Protein 1GAK (pdb70)

Nearest PDB structures (foldseek):
  1gak-assembly1_A  TM=1.007E+00  e=2.216E-21  Haliotis fulgens
  5iib-assembly1_A  TM=7.402E-01  e=8.028E-04  Haliotis rufescens
  3lyn-assembly1_A  TM=6.808E-01  e=2.155E-03  Haliotis fulgens
  1lis-assembly1_A  TM=6.869E-01  e=1.137E-02  Haliotis rufescens
  3zh9-assembly1_B  TM=2.507E-01  e=6.117E+00  Bacillus subtilis subsp. subtilis str. 168

B-factor: mean 26.54, std 9.09, range [9.7, 53.67]

Secondary structure (DSSP, 8-state):
-------HHHHHHHHHHHHHHHHHHHHHHHHHHHHHT----HHHHHHHHHHHHHHHHHBHHHHHHHHHHHHHHTT---SHHHHHHHHHHHHHHTHHHHHHHHHHHHHHTTSS--PPP-HHHHHHHHS-GGGS--SB-

Foldseek 3Di:
DPPFDDDLVLLLLLLQLQLVLQLVVLVVVQVVCVVVVNHQAPQLSLVLSVLSLVVCQQQSVCLSRVQQVVCVVVVHDRDSVSSSNSSNVVNVVCVVVSVVVSVVSDVVVVHRHHDDDDPVSVCVSPDRSSPDDGHND

InterPro domains:
  IPR001379 Egg lysin (Sperm-lysin) [PF01303] (4-148)
  IPR001379 Egg lysin (Sperm-lysin) [cd00243] (23-152)
  IPR035916 Egg-lysin superfamily [G3DSA:1.20.150.10] (18-158)
  IPR035916 Egg-lysin superfamily [SSF47082] (18-154)

Structure (mmCIF, N/CA/C/O backbone):
data_1GAK
#
_entry.id   1GAK
#
_cell.length_a   68.760
_cell.length_b   68.760
_cell.length_c   67.710
_cell.angle_alpha   90.00
_cell.angle_beta   90.00
_cell.angle_gamma   120.00
#
_symmetry.space_group_name_H-M   'P 65'
#
loop_
_entity.id
_entity.type
_entity.pdbx_description
1 polymer 'FERTILIZATION PROTEIN'
2 water water
#
loop_
_atom_site.group_PDB
_atom_site.id
_atom_site.type_symbol
_atom_site.label_atom_id
_atom_site.label_alt_id
_atom_site.label_comp_id
_atom_site.label_asym_id
_atom_site.label_entity_id
_atom_site.label_seq_id
_atom_site.pdbx_PDB_ins_code
_atom_site.Cartn_x
_atom_site.Cartn_y
_atom_site.Cartn_z
_atom_site.occupancy
_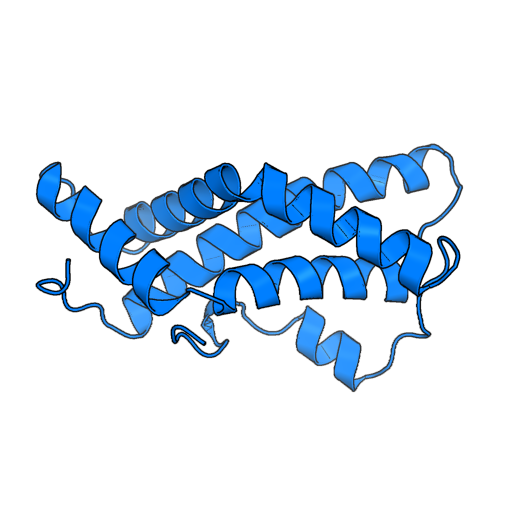atom_site.B_iso_or_equiv
_atom_site.auth_seq_id
_atom_site.auth_comp_id
_atom_site.auth_asym_id
_atom_site.auth_atom_id
_atom_site.pdbx_PDB_model_num
ATOM 1 N N . PHE A 1 1 ? -3.478 54.619 23.914 1.00 26.87 1 PHE A N 1
ATOM 2 C CA . PHE A 1 1 ? -2.454 54.684 22.843 1.00 26.11 1 PHE A CA 1
ATOM 3 C C . PHE A 1 1 ? -1.748 53.342 22.629 1.00 28.09 1 PHE A C 1
ATOM 4 O O . PHE A 1 1 ? -1.401 53.003 21.500 1.00 27.15 1 PHE A O 1
ATOM 12 N N . ASP A 1 2 ? -1.559 52.573 23.703 1.00 28.60 2 ASP A N 1
ATOM 13 C CA . ASP A 1 2 ? -0.883 51.280 23.590 1.00 31.37 2 ASP A CA 1
ATOM 14 C C . ASP A 1 2 ? -1.581 50.133 24.329 1.00 32.62 2 ASP A C 1
ATOM 15 O O . ASP A 1 2 ? -0.923 49.303 24.969 1.00 33.63 2 ASP A O 1
ATOM 20 N N . ASP A 1 3 ? -2.904 50.065 24.240 1.00 33.00 3 ASP A N 1
ATOM 21 C CA . ASP A 1 3 ? -3.620 49.002 24.938 1.00 34.13 3 ASP A CA 1
ATOM 22 C C . ASP A 1 3 ? -4.153 47.916 24.011 1.00 35.46 3 ASP A C 1
ATOM 23 O O . ASP A 1 3 ? -4.882 47.011 24.437 1.00 35.78 3 ASP A O 1
ATOM 28 N N . VAL A 1 4 ? -3.778 48.003 22.743 1.00 35.87 4 VAL A N 1
ATOM 29 C CA . VAL A 1 4 ? -4.230 47.042 21.750 1.00 37.05 4 VAL A CA 1
ATOM 30 C C . VAL A 1 4 ? -3.117 46.134 21.233 1.00 38.00 4 VAL A C 1
ATOM 31 O O . VAL A 1 4 ? -2.029 46.598 20.896 1.00 38.55 4 VAL A O 1
ATOM 35 N N . VAL A 1 5 ? -3.401 44.837 21.170 1.00 38.40 5 VAL A N 1
ATOM 36 C CA . VAL A 1 5 ? -2.437 43.871 20.664 1.00 38.99 5 VAL A CA 1
ATOM 37 C C . VAL A 1 5 ? -2.928 43.326 19.326 1.00 38.47 5 VAL A C 1
ATOM 38 O O . VAL A 1 5 ? -4.078 42.911 19.201 1.00 38.41 5 VAL A O 1
ATOM 42 N N . VAL A 1 6 ? -2.057 43.341 18.323 1.00 37.14 6 VAL A N 1
ATOM 43 C CA . VAL A 1 6 ? -2.424 42.853 17.004 1.00 35.84 6 VAL A CA 1
ATOM 44 C C . VAL A 1 6 ? -1.490 41.732 16.557 1.00 34.97 6 VAL A C 1
ATOM 45 O O . VAL A 1 6 ? -0.270 41.817 16.707 1.00 35.20 6 VAL A O 1
ATOM 49 N N . SER A 1 7 ? -2.077 40.672 16.018 1.00 33.22 7 SER A N 1
ATOM 50 C CA . SER A 1 7 ? -1.303 39.538 15.554 1.00 32.81 7 SER A CA 1
ATOM 51 C C . SER A 1 7 ? -0.599 39.872 14.242 1.00 31.73 7 SER A C 1
ATOM 52 O O . SER A 1 7 ? -0.924 40.867 13.585 1.00 30.29 7 SER A O 1
ATOM 55 N N . ARG A 1 8 ? 0.362 39.036 13.861 1.00 30.40 8 ARG A N 1
ATOM 56 C CA . ARG A 1 8 ? 1.098 39.279 12.625 1.00 29.97 8 ARG A CA 1
ATOM 57 C C . ARG A 1 8 ? 0.117 39.178 11.477 1.00 29.70 8 ARG A C 1
ATOM 58 O O . ARG A 1 8 ? 0.141 40.010 10.569 1.00 30.00 8 ARG A O 1
ATOM 66 N N . GLN A 1 9 ? -0.744 38.158 11.537 1.00 27.84 9 GLN A N 1
ATOM 67 C CA . GLN A 1 9 ? -1.755 37.932 10.515 1.00 28.63 9 GLN A CA 1
ATOM 68 C C . GLN A 1 9 ? -2.659 39.154 10.365 1.00 27.10 9 GLN A C 1
ATOM 69 O O . GLN A 1 9 ? -2.955 39.581 9.246 1.00 26.29 9 GLN A O 1
ATOM 75 N N . GLU A 1 10 ? -3.105 39.713 11.486 1.00 25.34 10 GLU A N 1
ATOM 76 C CA . GLU A 1 10 ? -3.962 40.887 11.426 1.00 25.00 10 GLU A CA 1
ATOM 77 C C . GLU A 1 10 ? -3.165 42.047 10.839 1.00 23.56 10 GLU A C 1
ATOM 78 O O . GLU A 1 10 ? -3.703 42.843 10.082 1.00 24.21 10 GLU A O 1
ATOM 84 N N . GLN A 1 11 ? -1.877 42.132 11.161 1.00 23.21 11 GLN A N 1
ATOM 85 C CA . GLN A 1 11 ? -1.058 43.199 10.612 1.00 22.03 11 GLN A CA 1
ATOM 86 C C . GLN A 1 11 ? -0.957 43.044 9.096 1.00 21.06 11 GLN A C 1
ATOM 87 O O . GLN A 1 11 ? -0.976 44.035 8.370 1.00 18.32 11 GLN A O 1
ATOM 93 N N . SER A 1 12 ? -0.836 41.802 8.632 1.00 19.45 12 SER A N 1
ATOM 94 C CA . SER A 1 12 ? -0.735 41.531 7.197 1.00 20.38 12 SER A CA 1
ATOM 95 C C . SER A 1 12 ? -1.919 42.093 6.448 1.00 19.30 12 SER A C 1
ATOM 96 O O . SER A 1 12 ? -1.758 42.652 5.368 1.00 19.33 12 SER A O 1
ATOM 99 N N . TYR A 1 13 ? -3.115 41.936 7.017 1.00 17.58 13 TYR A N 1
ATOM 100 C CA . TYR A 1 13 ? -4.316 42.451 6.380 1.00 17.91 13 TYR A CA 1
ATOM 101 C C . TYR A 1 13 ? -4.247 43.955 6.220 1.00 17.26 13 TYR A C 1
ATOM 102 O O . TYR A 1 13 ? -4.637 44.494 5.177 1.00 16.47 13 TYR A O 1
ATOM 111 N N . VAL A 1 14 ? -3.779 44.637 7.266 1.00 16.44 14 VAL A N 1
ATOM 112 C CA . VAL A 1 14 ? -3.681 46.089 7.213 1.00 14.89 14 VAL A CA 1
ATOM 113 C C . VAL A 1 14 ? -2.603 46.508 6.194 1.00 14.84 14 VAL A C 1
ATOM 114 O O . VAL A 1 14 ? -2.806 47.424 5.387 1.00 14.33 14 VAL A O 1
ATOM 118 N N . GLN A 1 15 ? -1.460 45.831 6.228 1.00 14.74 15 GLN A N 1
ATOM 119 C CA . GLN A 1 15 ? -0.383 46.142 5.289 1.00 15.28 15 GLN A CA 1
ATOM 120 C C . GLN A 1 15 ? -0.872 45.996 3.841 1.00 15.99 15 GLN A C 1
ATOM 121 O O . GLN A 1 15 ? -0.584 46.845 3.005 1.00 13.85 15 GLN A O 1
ATOM 127 N N . ARG A 1 16 ? -1.575 44.894 3.557 1.00 15.79 16 ARG A N 1
ATOM 128 C CA . ARG A 1 16 ? -2.096 44.636 2.212 1.00 16.16 16 ARG A CA 1
ATOM 129 C C . ARG A 1 16 ? -3.137 45.653 1.798 1.00 15.53 16 ARG A C 1
ATOM 130 O O . ARG A 1 16 ? -3.118 46.146 0.670 1.00 16.79 16 ARG A O 1
ATOM 138 N N . GLY A 1 17 ? -4.059 45.959 2.699 1.00 14.06 17 GLY A N 1
ATOM 139 C CA . GLY A 1 17 ? -5.078 46.940 2.374 1.00 14.00 17 GLY A CA 1
ATOM 140 C C . GLY A 1 17 ? -4.443 48.279 2.017 1.00 14.23 17 GLY A C 1
ATOM 141 O O . GLY A 1 17 ? -4.821 48.931 1.041 1.00 13.37 17 GLY A O 1
ATOM 142 N N . MET A 1 18 ? -3.460 48.697 2.809 1.00 12.86 18 MET A N 1
ATOM 143 C CA . MET A 1 18 ? -2.816 49.977 2.568 1.00 12.74 18 MET A CA 1
ATOM 144 C C . MET A 1 18 ? -2.019 50.006 1.286 1.00 13.27 18 MET A C 1
ATOM 145 O O . MET A 1 18 ? -2.138 50.935 0.494 1.00 13.71 18 MET A O 1
ATOM 150 N N . VAL A 1 19 ? -1.206 48.981 1.080 1.00 13.27 19 VAL A N 1
ATOM 151 C CA . VAL A 1 19 ? -0.398 48.937 -0.122 1.00 13.23 19 VAL A CA 1
ATOM 152 C C . VAL A 1 19 ? -1.283 48.708 -1.364 1.00 13.37 19 VAL A C 1
ATOM 153 O O . VAL A 1 19 ? -1.019 49.271 -2.423 1.00 13.77 19 VAL A O 1
ATOM 157 N N . ASN A 1 20 ? -2.339 47.904 -1.236 1.00 13.34 20 ASN A N 1
ATOM 158 C CA . ASN A 1 20 ? -3.208 47.677 -2.386 1.00 15.16 20 ASN A CA 1
ATOM 159 C C . ASN A 1 20 ? -3.843 48.994 -2.814 1.00 14.83 20 ASN A C 1
ATOM 160 O O . ASN A 1 20 ? -3.876 49.337 -4.007 1.00 14.77 20 ASN A O 1
ATOM 165 N N . PHE A 1 21 ? -4.385 49.720 -1.843 1.00 13.98 21 PHE A N 1
ATOM 166 C CA . PHE A 1 21 ? -5.000 51.004 -2.146 1.00 15.13 21 PHE A CA 1
ATOM 167 C C . PHE A 1 21 ? -3.995 51.956 -2.816 1.00 14.81 21 PHE A C 1
ATOM 168 O O . PHE A 1 21 ? -4.267 52.550 -3.874 1.00 15.15 21 PHE A O 1
ATOM 176 N N . LEU A 1 22 ? -2.834 52.115 -2.200 1.00 13.80 22 LEU A N 1
ATOM 177 C CA . LEU A 1 22 ? -1.840 53.015 -2.776 1.00 13.70 22 LEU A CA 1
ATOM 178 C C . LEU A 1 22 ? -1.387 52.551 -4.166 1.00 14.27 22 LEU A C 1
ATOM 179 O O . LEU A 1 22 ? -1.230 53.380 -5.059 1.00 15.20 22 LEU A O 1
ATOM 184 N N . ASP A 1 23 ? -1.200 51.243 -4.363 1.00 14.52 23 ASP A N 1
ATOM 185 C CA . ASP A 1 23 ? -0.775 50.749 -5.673 1.00 15.39 23 ASP A CA 1
ATOM 186 C C . ASP A 1 23 ? -1.851 51.032 -6.724 1.00 16.09 23 ASP A C 1
ATOM 187 O O . ASP A 1 23 ? -1.535 51.342 -7.855 1.00 14.92 23 ASP A O 1
ATOM 192 N N . GLU A 1 24 ? -3.119 50.895 -6.338 1.00 18.49 24 GLU A N 1
ATOM 193 C CA . GLU A 1 24 ? -4.241 51.151 -7.236 1.00 19.62 24 GLU A CA 1
ATOM 194 C C . GLU A 1 24 ? -4.265 52.625 -7.658 1.00 19.91 24 GLU A C 1
ATOM 195 O O . GLU A 1 24 ? -4.395 52.958 -8.843 1.00 20.13 24 GLU A O 1
ATOM 201 N N . GLU A 1 25 ? -4.141 53.516 -6.685 1.00 19.41 25 GLU A N 1
ATOM 202 C CA . GLU A 1 25 ? -4.123 54.934 -6.991 1.00 20.82 25 GLU A CA 1
ATOM 203 C C . GLU A 1 25 ? -2.898 55.235 -7.852 1.00 20.94 25 GLU A C 1
ATOM 204 O O . GLU A 1 25 ? -2.968 56.020 -8.803 1.00 21.30 25 GLU A O 1
ATOM 210 N N . MET A 1 26 ? -1.777 54.605 -7.511 1.00 19.91 26 MET A N 1
ATOM 211 C CA . MET A 1 26 ? -0.529 54.788 -8.249 1.00 20.46 26 MET A CA 1
ATOM 212 C C . MET A 1 26 ? -0.701 54.429 -9.7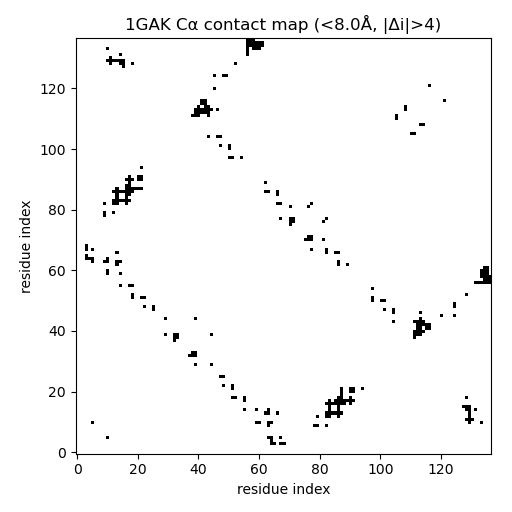21 1.00 20.49 26 MET A C 1
ATOM 213 O O . MET A 1 26 ? -0.323 55.186 -10.635 1.00 19.72 26 MET A O 1
ATOM 218 N N . HIS A 1 27 ? -1.277 53.265 -9.961 1.00 21.08 27 HIS A N 1
ATOM 219 C CA . HIS A 1 27 ? -1.464 52.833 -11.335 1.00 23.80 27 HIS A CA 1
ATOM 220 C C . HIS A 1 27 ? -2.286 53.812 -12.169 1.00 24.77 27 HIS A C 1
ATOM 221 O O . HIS A 1 27 ? -2.177 53.834 -13.397 1.00 23.85 27 HIS A O 1
ATOM 228 N N . LYS A 1 28 ? -3.090 54.632 -11.496 1.00 25.63 28 LYS A N 1
ATOM 229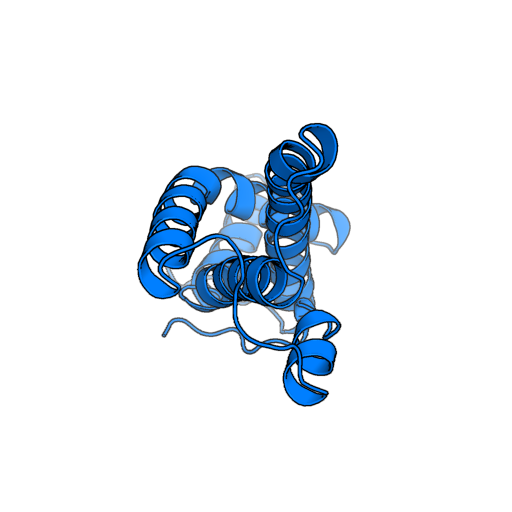 C CA . LYS A 1 28 ? -3.914 55.629 -12.173 1.00 26.22 28 LYS A CA 1
ATOM 230 C C . LYS A 1 28 ? -3.059 56.810 -12.625 1.00 26.86 28 LYS A C 1
ATOM 231 O O . LYS A 1 28 ? -3.285 57.389 -13.688 1.00 27.04 28 LYS A O 1
ATOM 237 N N . LEU A 1 29 ? -2.092 57.182 -11.802 1.00 25.88 29 LEU A N 1
ATOM 238 C CA . LEU A 1 29 ? -1.211 58.281 -12.140 1.00 26.68 29 LEU A CA 1
ATOM 239 C C . LEU A 1 29 ? -0.314 57.788 -13.269 1.00 26.76 29 LEU A C 1
ATOM 240 O O . LEU A 1 29 ? -0.012 58.527 -14.213 1.00 26.82 29 LEU A O 1
ATOM 245 N N . VAL A 1 30 ? 0.092 56.526 -13.181 1.00 25.83 30 VAL A N 1
ATOM 246 C CA . VAL A 1 30 ? 0.929 55.934 -14.213 1.00 25.85 30 VAL A CA 1
ATOM 247 C C . VAL A 1 30 ? 0.217 55.955 -15.568 1.00 26.69 30 VAL A C 1
ATOM 248 O O . VAL A 1 30 ? 0.833 56.236 -16.594 1.00 25.63 30 VAL A O 1
ATOM 252 N N . LYS A 1 31 ? -1.078 55.667 -15.572 1.00 28.42 31 LYS A N 1
ATOM 253 C CA . L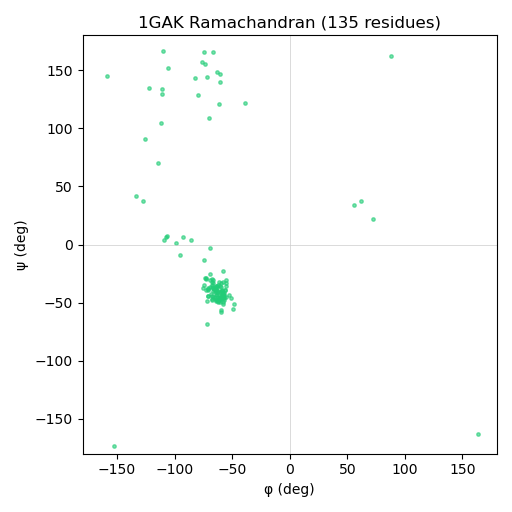YS A 1 31 ? -1.836 55.713 -16.816 1.00 30.04 31 LYS A CA 1
ATOM 254 C C . LYS A 1 31 ? -1.704 57.083 -17.498 1.00 29.39 31 LYS A C 1
ATOM 255 O O . LYS A 1 31 ? -1.713 57.153 -18.722 1.00 29.16 31 LYS A O 1
ATOM 261 N N . ARG A 1 32 ? -1.588 58.161 -16.714 1.00 28.27 32 ARG A N 1
ATOM 262 C CA . ARG A 1 32 ? -1.466 59.493 -17.287 1.00 27.61 32 ARG A CA 1
ATOM 263 C C . ARG A 1 32 ? -0.365 59.504 -18.317 1.00 26.18 32 ARG A C 1
ATOM 264 O O . ARG A 1 32 ? -0.523 60.042 -19.410 1.00 25.49 32 ARG A O 1
ATOM 272 N N . PHE A 1 33 ? 0.770 58.923 -17.963 1.00 24.88 33 PHE A N 1
ATOM 273 C CA . PHE A 1 33 ? 1.873 58.909 -18.894 1.00 25.33 33 PHE A CA 1
ATOM 274 C C . PHE A 1 33 ? 1.600 57.927 -20.018 1.00 24.67 33 PHE A C 1
ATOM 275 O O . PHE A 1 33 ? 1.897 58.217 -21.178 1.00 24.12 33 PHE A O 1
ATOM 283 N N . ARG A 1 34 ? 1.016 56.777 -19.690 1.00 23.29 34 ARG A N 1
ATOM 284 C CA . ARG A 1 34 ? 0.732 55.798 -20.731 1.00 23.77 34 ARG A CA 1
ATOM 285 C C . ARG A 1 34 ? -0.243 56.375 -21.749 1.00 22.77 34 ARG A C 1
ATOM 286 O O . ARG A 1 34 ? -0.007 56.280 -22.948 1.00 21.69 34 ARG A O 1
ATOM 294 N N . ASP A 1 35 ? -1.332 56.980 -21.289 1.00 23.55 35 ASP A N 1
ATOM 295 C CA . ASP A 1 35 ? -2.270 57.586 -22.233 1.00 25.09 35 ASP A CA 1
ATOM 296 C C . ASP A 1 35 ? -1.603 58.589 -23.153 1.00 25.15 35 ASP A C 1
ATOM 297 O O . ASP A 1 35 ? -1.997 58.707 -24.312 1.00 23.91 35 ASP A O 1
ATOM 302 N N . MET A 1 36 ? -0.614 59.328 -22.639 1.00 25.78 36 MET A N 1
ATOM 303 C CA . MET A 1 36 ? 0.114 60.316 -23.449 1.00 26.86 36 MET A CA 1
ATOM 304 C C . MET A 1 36 ? 1.054 59.623 -24.401 1.00 28.65 36 MET A C 1
ATOM 305 O O . MET A 1 36 ? 1.590 60.253 -25.307 1.00 29.14 36 MET A O 1
ATOM 310 N N . ARG A 1 37 ? 1.276 58.332 -24.184 1.00 28.12 37 ARG A N 1
ATOM 311 C CA . ARG A 1 37 ? 2.195 57.565 -25.019 1.00 30.54 37 ARG A CA 1
ATOM 312 C C . ARG A 1 37 ? 3.626 57.981 -24.692 1.00 31.45 37 ARG A C 1
ATOM 313 O O . ARG A 1 37 ? 4.557 57.813 -25.489 1.00 31.45 37 ARG A O 1
ATOM 321 N N . TRP A 1 38 ? 3.776 58.529 -23.496 1.00 32.44 38 TRP A N 1
ATOM 322 C CA . TRP A 1 38 ? 5.068 58.948 -22.985 1.00 32.67 38 TRP A CA 1
ATOM 323 C C . TRP A 1 38 ? 5.356 58.049 -21.789 1.00 32.24 38 TRP A C 1
ATOM 324 O O . TRP A 1 38 ? 5.338 58.481 -20.638 1.00 32.08 38 TRP A O 1
ATOM 335 N N . ASN A 1 39 ? 5.608 56.788 -22.105 1.00 32.71 39 ASN A N 1
ATOM 336 C CA . ASN A 1 39 ? 5.882 55.708 -21.163 1.00 32.79 39 ASN A CA 1
ATOM 337 C C . ASN A 1 39 ? 6.749 56.039 -19.936 1.00 30.18 39 ASN A C 1
ATOM 338 O O . ASN A 1 39 ? 7.872 56.495 -20.088 1.00 29.01 39 ASN A O 1
ATOM 343 N N . LEU A 1 40 ? 6.230 55.820 -18.731 1.00 29.36 40 LEU A N 1
ATOM 344 C CA . LEU A 1 40 ? 7.054 56.001 -17.535 1.00 28.25 40 LEU A CA 1
ATOM 345 C C . LEU A 1 40 ? 7.792 54.658 -17.506 1.00 27.49 40 LEU A C 1
ATOM 346 O O . LEU A 1 40 ? 7.196 53.644 -17.845 1.00 26.91 40 LEU A O 1
ATOM 351 N N . GLY A 1 41 ? 9.060 54.644 -17.103 1.00 26.75 41 GLY A N 1
ATOM 352 C CA . GLY A 1 41 ? 9.812 53.395 -17.091 1.00 26.27 41 GLY A CA 1
ATOM 353 C C . GLY A 1 41 ? 9.476 52.390 -15.996 1.00 25.71 41 GLY A C 1
ATOM 354 O O . GLY A 1 41 ? 8.977 52.773 -14.942 1.00 24.67 41 GLY A O 1
ATOM 355 N N . PRO A 1 42 ? 9.742 51.085 -16.210 1.00 25.16 42 PRO A N 1
ATOM 356 C CA . PRO A 1 42 ? 9.417 50.113 -15.151 1.00 24.65 42 PRO A CA 1
ATOM 357 C C . PRO A 1 42 ? 10.152 50.422 -13.851 1.00 24.01 42 PRO A C 1
ATOM 358 O O . PRO A 1 42 ? 9.630 50.190 -12.759 1.00 23.98 42 PRO A O 1
ATOM 362 N N . GLY A 1 43 ? 11.362 50.950 -13.988 1.00 22.65 43 GLY A N 1
ATOM 363 C CA . GLY A 1 43 ? 12.152 51.326 -12.840 1.00 22.40 43 GLY A CA 1
ATOM 364 C C . GLY A 1 43 ? 11.494 52.508 -12.143 1.00 21.81 43 GLY A C 1
ATOM 365 O O . GLY A 1 43 ? 11.616 52.677 -10.935 1.00 19.58 43 GLY A O 1
ATOM 366 N N . PHE A 1 44 ? 10.791 53.330 -12.910 1.00 22.43 44 PHE A N 1
ATOM 367 C CA . PHE A 1 44 ? 10.106 54.475 -12.319 1.00 23.37 44 PHE A CA 1
ATOM 368 C C . PHE A 1 44 ? 8.906 53.954 -11.516 1.00 22.42 44 PHE A C 1
ATOM 369 O O . PHE A 1 44 ? 8.696 54.326 -10.354 1.00 21.80 44 PHE A O 1
ATOM 377 N N . VAL A 1 45 ? 8.117 53.086 -12.131 1.00 21.42 45 VAL A N 1
ATOM 378 C CA . VAL A 1 45 ? 6.972 52.517 -11.430 1.00 20.39 45 VAL A CA 1
ATOM 379 C C . VAL A 1 45 ? 7.457 51.778 -10.181 1.00 18.59 45 VAL A C 1
ATOM 380 O O . VAL A 1 45 ? 6.813 51.828 -9.138 1.00 17.94 45 VAL A O 1
ATOM 384 N N . PHE A 1 46 ? 8.589 51.086 -10.289 1.00 17.63 46 PHE A N 1
ATOM 385 C CA . PHE A 1 46 ? 9.135 50.380 -9.135 1.00 16.35 46 PHE A CA 1
ATOM 386 C C . PHE A 1 46 ? 9.383 51.353 -7.974 1.00 16.07 46 PHE A C 1
ATOM 387 O O . PHE A 1 46 ? 9.063 51.083 -6.812 1.00 14.16 46 PHE A O 1
ATOM 395 N N . LEU A 1 47 ? 9.978 52.490 -8.298 1.00 16.06 47 LEU A N 1
ATOM 396 C CA . LEU A 1 47 ? 10.277 53.486 -7.286 1.00 17.21 47 LEU A CA 1
ATOM 397 C C . LEU A 1 47 ? 9.000 53.965 -6.611 1.00 15.42 47 LEU A C 1
ATOM 398 O O . LEU A 1 47 ? 9.003 54.239 -5.422 1.00 16.30 47 LEU A O 1
ATOM 403 N N . LEU A 1 48 ? 7.915 54.061 -7.372 1.00 15.86 48 LEU A N 1
ATOM 404 C CA . LEU A 1 48 ? 6.631 54.483 -6.815 1.00 14.09 48 LEU A CA 1
ATOM 405 C C . LEU A 1 48 ? 6.078 53.416 -5.870 1.00 14.22 48 LEU A C 1
ATOM 406 O O . LEU A 1 48 ? 5.550 53.722 -4.802 1.00 11.93 48 LEU A O 1
ATOM 411 N N . LYS A 1 49 ? 6.189 52.158 -6.285 1.00 13.90 49 LYS A N 1
ATOM 412 C CA . LYS A 1 49 ? 5.705 51.060 -5.458 1.00 14.42 49 LYS A CA 1
ATOM 413 C C . LYS A 1 49 ? 6.504 51.016 -4.165 1.00 14.82 49 LYS A C 1
ATOM 414 O O . LYS A 1 49 ? 5.977 50.705 -3.087 1.00 15.12 49 LYS A O 1
ATOM 420 N N . LYS A 1 50 ? 7.797 51.318 -4.269 1.00 15.10 50 LYS A N 1
ATOM 421 C CA . LYS A 1 50 ? 8.653 51.345 -3.095 1.00 15.12 50 LYS A CA 1
ATOM 422 C C . LYS A 1 50 ? 8.222 52.470 -2.153 1.00 14.26 50 LYS A C 1
ATOM 423 O O . LYS A 1 50 ? 8.253 52.327 -0.935 1.00 14.46 50 LYS A O 1
ATOM 429 N N . VAL A 1 51 ? 7.831 53.605 -2.714 1.00 14.45 51 VAL A N 1
ATOM 430 C CA . VAL A 1 51 ? 7.361 54.695 -1.856 1.00 13.73 51 VAL A CA 1
ATOM 431 C C . VAL A 1 51 ? 6.160 54.171 -1.041 1.00 13.69 51 VAL A C 1
ATOM 432 O O . VAL A 1 51 ? 6.058 54.394 0.174 1.00 14.39 51 VAL A O 1
ATOM 436 N N . ASN A 1 52 ? 5.248 53.474 -1.721 1.00 13.24 52 ASN A N 1
ATOM 437 C CA . ASN A 1 52 ? 4.045 52.937 -1.077 1.00 12.86 52 ASN A CA 1
ATOM 438 C C . ASN A 1 52 ? 4.381 51.975 0.047 1.00 12.99 52 ASN A C 1
ATOM 439 O O . ASN A 1 52 ? 3.824 52.058 1.145 1.00 10.98 52 ASN A O 1
ATOM 444 N N . ARG A 1 53 ? 5.309 51.058 -0.215 1.00 11.95 53 ARG A N 1
ATOM 445 C CA . ARG A 1 53 ? 5.674 50.104 0.804 1.00 13.06 53 ARG A CA 1
ATOM 446 C C . ARG A 1 53 ? 6.461 50.722 1.958 1.00 12.54 53 ARG A C 1
ATOM 447 O O . ARG A 1 53 ? 6.249 50.356 3.102 1.00 12.57 53 ARG A O 1
ATOM 455 N N . GLU A 1 54 ? 7.364 51.653 1.663 1.00 13.27 54 GLU A N 1
ATOM 456 C CA . GLU A 1 54 ? 8.128 52.263 2.730 1.00 14.93 54 GLU A CA 1
ATOM 457 C C . GLU A 1 54 ? 7.250 53.152 3.603 1.00 14.50 54 GLU A C 1
ATOM 458 O O . GLU A 1 54 ? 7.495 53.276 4.804 1.00 15.78 54 GLU A O 1
ATOM 464 N N . ARG A 1 55 ? 6.217 53.744 3.029 1.00 15.26 55 ARG A N 1
ATOM 465 C CA . ARG A 1 55 ? 5.334 54.599 3.836 1.00 15.11 55 ARG A CA 1
ATOM 466 C C . ARG A 1 55 ? 4.546 53.677 4.752 1.00 16.02 55 ARG A C 1
ATOM 467 O O . ARG A 1 55 ? 4.391 53.939 5.950 1.00 16.21 55 ARG A O 1
ATOM 475 N N . MET A 1 56 ? 4.056 52.570 4.187 1.00 16.14 56 MET A N 1
ATOM 476 C CA . MET A 1 56 ? 3.339 51.599 4.989 1.00 15.85 56 MET A CA 1
ATOM 477 C C . MET A 1 56 ? 4.246 51.085 6.115 1.00 15.69 56 MET A C 1
ATOM 478 O O . MET A 1 56 ? 3.812 50.911 7.258 1.00 16.46 56 MET A O 1
ATOM 483 N N . MET A 1 57 ? 5.519 50.853 5.815 1.00 15.74 57 MET A N 1
ATOM 484 C CA . MET A 1 57 ? 6.397 50.317 6.846 1.00 16.66 57 MET A CA 1
ATOM 485 C C . MET A 1 57 ? 6.791 51.311 7.923 1.00 17.71 57 MET A C 1
ATOM 486 O O . MET A 1 57 ? 7.035 50.910 9.055 1.00 18.37 57 MET A O 1
ATOM 491 N N . ARG A 1 58 ? 6.830 52.588 7.562 1.00 19.31 58 ARG A N 1
ATOM 492 C CA . ARG A 1 58 ? 7.226 53.679 8.458 1.00 21.76 58 ARG A CA 1
ATOM 493 C C . ARG A 1 58 ? 6.530 53.636 9.811 1.00 22.06 58 ARG A C 1
ATOM 494 O O . ARG A 1 58 ? 7.187 53.694 10.860 1.00 21.36 58 ARG A O 1
ATOM 502 N N . TYR A 1 59 ? 5.206 53.526 9.799 1.00 21.55 59 TYR A N 1
ATOM 503 C CA . TYR A 1 59 ? 4.452 53.470 11.050 1.00 22.37 59 TYR A CA 1
ATOM 504 C C . TYR A 1 59 ? 3.544 52.243 11.044 1.00 22.96 59 TYR A C 1
ATOM 505 O O . TYR A 1 59 ? 2.429 52.314 11.554 1.00 23.20 59 TYR A O 1
ATOM 514 N N . CYS A 1 60 ? 4.026 51.123 10.491 1.00 22.29 60 CYS A N 1
ATOM 515 C CA . CYS A 1 60 ? 3.218 49.907 10.365 1.00 22.49 60 CYS A CA 1
ATOM 516 C C . CYS A 1 60 ? 2.565 49.406 11.637 1.00 23.47 60 CYS A C 1
ATOM 517 O O . CYS A 1 60 ? 1.399 49.005 11.625 1.00 21.58 60 CYS A O 1
ATOM 520 N N . MET A 1 61 ? 3.316 49.404 12.735 1.00 23.34 61 MET A N 1
ATOM 521 C CA . MET A 1 61 ? 2.767 48.963 14.012 1.00 25.80 61 MET A CA 1
ATOM 522 C C . MET A 1 61 ? 1.578 49.815 14.450 1.00 24.52 61 MET A C 1
ATOM 523 O O . MET A 1 61 ? 0.561 49.283 14.891 1.00 25.78 61 MET A O 1
ATOM 528 N N . ASP A 1 62 ? 1.710 51.136 14.345 1.00 25.07 62 ASP A N 1
ATOM 529 C CA . ASP A 1 62 ? 0.626 52.045 14.722 1.00 24.29 62 ASP A CA 1
ATOM 530 C C . ASP A 1 62 ? -0.560 51.867 13.751 1.00 23.62 62 ASP A C 1
ATOM 531 O O . ASP A 1 62 ? -1.721 51.814 14.166 1.00 23.28 62 ASP A O 1
ATOM 536 N N . TYR A 1 63 ? -0.277 51.807 12.451 1.00 22.24 63 TYR A N 1
ATOM 537 C CA . TYR A 1 63 ? -1.376 51.643 11.501 1.00 21.26 63 TYR A CA 1
ATOM 538 C C . TYR A 1 63 ? -2.222 50.409 11.822 1.00 19.80 63 TYR A C 1
ATOM 539 O O . TYR A 1 63 ? -3.451 50.465 11.792 1.00 20.22 63 TYR A O 1
ATOM 548 N N . ALA A 1 64 ? -1.562 49.290 12.118 1.00 19.48 64 ALA A N 1
ATOM 549 C CA . ALA A 1 64 ? -2.268 48.047 12.403 1.00 19.26 64 ALA A CA 1
ATOM 550 C C . ALA A 1 64 ? -2.973 48.109 13.751 1.00 20.37 64 ALA A C 1
ATOM 551 O O . ALA A 1 64 ? -4.122 47.684 13.901 1.00 18.44 64 ALA A O 1
ATOM 553 N N . ARG A 1 65 ? -2.262 48.628 14.740 1.00 22.06 65 ARG A N 1
ATOM 554 C CA . ARG A 1 65 ? -2.805 48.752 16.085 1.00 24.76 65 ARG A CA 1
ATOM 555 C C . ARG A 1 65 ? -4.060 49.623 16.091 1.00 23.98 65 ARG A C 1
ATOM 556 O O . ARG A 1 65 ? -5.123 49.192 16.536 1.00 23.99 65 ARG A O 1
ATOM 564 N N . TYR A 1 66 ? -3.937 50.847 15.588 1.00 23.62 66 TYR A N 1
ATOM 565 C CA . TYR A 1 66 ? -5.067 51.754 15.595 1.00 23.92 66 TYR A CA 1
ATOM 566 C C . TYR A 1 66 ? -6.186 51.333 14.635 1.00 24.15 66 TYR A C 1
ATOM 567 O O . TYR A 1 66 ? -7.358 51.669 14.855 1.00 24.03 66 TYR A O 1
ATOM 576 N N . SER A 1 67 ? -5.852 50.581 13.587 1.00 22.97 67 SER A N 1
ATOM 577 C CA . SER A 1 67 ? -6.913 50.074 12.708 1.00 23.71 67 SER A CA 1
ATOM 578 C C . SER A 1 67 ? -7.735 49.060 13.532 1.00 24.24 67 SER A C 1
ATOM 579 O O . SER A 1 67 ? -8.959 49.101 13.542 1.00 25.02 67 SER A O 1
ATOM 582 N N . LYS A 1 68 ? -7.070 48.146 14.233 1.00 24.72 68 LYS A N 1
ATOM 583 C CA . LYS A 1 68 ? -7.816 47.185 15.035 1.00 25.31 68 LYS A CA 1
ATOM 584 C C . LYS A 1 68 ? -8.518 47.900 16.190 1.00 26.23 68 LYS A C 1
ATOM 585 O O . LYS A 1 68 ? -9.602 47.507 16.617 1.00 26.44 68 LYS A O 1
ATOM 591 N N . LYS A 1 69 ? -7.879 48.951 16.689 1.00 27.47 69 LYS A N 1
ATOM 592 C CA . LYS A 1 69 ? -8.409 49.759 17.788 1.00 28.99 69 LYS A CA 1
ATOM 593 C C . LYS A 1 69 ? -9.765 50.373 17.425 1.00 28.14 69 LYS A C 1
ATOM 594 O O . LYS A 1 69 ? -10.754 50.156 18.119 1.00 28.18 69 LYS A O 1
ATOM 600 N N . ILE A 1 70 ? -9.793 51.144 16.340 1.00 28.32 70 ILE A N 1
ATOM 601 C CA . ILE A 1 70 ? -11.004 51.821 15.905 1.00 29.04 70 ILE A CA 1
ATOM 602 C C . ILE A 1 70 ? -12.156 50.837 15.697 1.00 29.62 70 ILE A C 1
ATOM 603 O O . ILE A 1 70 ? -13.306 51.124 16.061 1.00 29.94 70 ILE A O 1
ATOM 608 N N . LEU A 1 71 ? -11.845 49.670 15.144 1.00 28.37 71 LEU A N 1
ATOM 609 C CA . LEU A 1 71 ? -12.857 48.652 14.923 1.00 28.58 71 LEU A CA 1
ATOM 610 C C . LEU A 1 71 ? -13.443 48.242 16.264 1.00 30.55 71 LEU A C 1
ATOM 611 O O . LEU A 1 71 ? -14.660 48.153 16.411 1.00 30.16 71 LEU A O 1
ATOM 616 N N . GLN A 1 72 ? -12.581 48.003 17.248 1.00 31.42 72 GLN A N 1
ATOM 617 C CA . GLN A 1 72 ? -13.073 47.628 18.568 1.00 33.79 72 GLN A CA 1
ATOM 618 C C . GLN A 1 72 ? -13.884 48.792 19.153 1.00 33.54 72 GLN A C 1
ATOM 619 O O . GLN A 1 72 ? -14.984 48.593 19.649 1.00 33.95 72 GLN A O 1
ATOM 625 N N . LEU A 1 73 ? -13.341 50.002 19.079 1.00 34.01 73 LEU A N 1
ATOM 626 C CA . LEU A 1 73 ? -14.018 51.179 19.614 1.00 34.77 73 LEU A CA 1
ATOM 627 C C . LEU A 1 73 ? -15.410 51.360 19.014 1.00 35.39 73 LEU A C 1
ATOM 628 O O . LEU A 1 73 ? -16.356 51.742 19.712 1.00 34.88 73 LEU A O 1
ATOM 63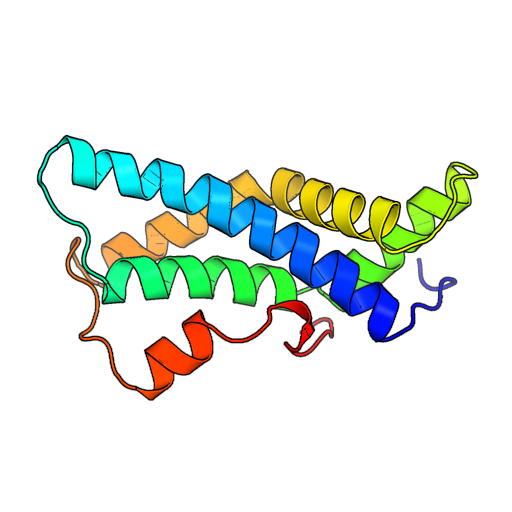3 N N . LYS A 1 74 ? -15.535 51.089 17.718 1.00 35.90 74 LYS A N 1
ATOM 634 C CA . LYS A 1 74 ? -16.820 51.224 17.040 1.00 36.27 74 LYS A CA 1
ATOM 635 C C . LYS A 1 74 ? -17.671 49.969 17.165 1.00 35.57 74 LYS A C 1
ATOM 636 O O . LYS A 1 74 ? -18.749 49.898 16.588 1.00 36.11 74 LYS A O 1
ATOM 642 N N . HIS A 1 75 ? -17.189 48.989 17.922 1.00 34.83 75 HIS A N 1
ATOM 643 C CA . HIS A 1 75 ? -17.915 47.741 18.119 1.00 34.97 75 HIS A CA 1
ATOM 644 C C . HIS A 1 75 ? -18.132 46.978 16.819 1.00 34.41 75 HIS A C 1
ATOM 645 O O . HIS A 1 75 ? -19.182 46.364 16.608 1.00 34.09 75 HIS A O 1
ATOM 652 N N . LEU A 1 76 ? -17.133 47.014 15.944 1.00 33.57 76 LEU A N 1
ATOM 653 C CA . LEU A 1 76 ? -17.221 46.314 14.671 1.00 32.60 76 LEU A CA 1
ATOM 654 C C . LEU A 1 76 ? -16.335 45.074 14.715 1.00 31.78 76 LEU A C 1
ATOM 655 O O . LEU A 1 76 ? -15.330 45.038 15.429 1.00 31.92 76 LEU A O 1
ATOM 660 N N . PRO A 1 77 ? -16.693 44.038 13.949 1.00 30.58 77 PRO A N 1
ATOM 661 C CA . PRO A 1 77 ? -15.882 42.819 13.950 1.00 29.70 77 PRO A CA 1
ATOM 662 C C . PRO A 1 77 ? -14.470 43.090 13.414 1.00 28.89 77 PRO A C 1
ATOM 663 O O . PRO A 1 77 ? -14.276 43.954 12.557 1.00 27.38 77 PRO A O 1
ATOM 667 N N . VAL A 1 78 ? -13.503 42.343 13.937 1.00 27.32 78 VAL A N 1
ATOM 668 C CA . VAL A 1 78 ? -12.099 42.472 13.558 1.00 27.64 78 VAL A CA 1
ATOM 669 C C . VAL A 1 78 ? -11.693 41.198 12.811 1.00 27.53 78 VAL A C 1
ATOM 670 O O . VAL A 1 78 ? -11.504 40.148 13.416 1.00 27.99 78 VAL A O 1
ATOM 674 N N . ASN A 1 79 ? -11.569 41.299 11.491 1.00 26.23 79 ASN A N 1
ATOM 675 C CA . ASN A 1 79 ? -11.213 40.145 10.672 1.00 26.25 79 ASN A CA 1
ATOM 676 C C . ASN A 1 79 ? -10.510 40.602 9.405 1.00 25.74 79 ASN A C 1
ATOM 677 O O . ASN A 1 79 ? -10.214 41.779 9.255 1.00 24.95 79 ASN A O 1
ATOM 682 N N . LYS A 1 80 ? -10.252 39.671 8.493 1.00 26.36 80 LYS A N 1
ATOM 683 C CA . LYS A 1 80 ? -9.571 40.013 7.252 1.00 26.87 80 LYS A CA 1
ATOM 684 C C . LYS A 1 80 ? -10.310 41.100 6.483 1.00 26.40 80 LYS A C 1
ATOM 685 O O . LYS A 1 80 ? -9.700 42.059 6.008 1.00 24.73 80 LYS A O 1
ATOM 691 N N . LYS A 1 81 ? -11.627 40.957 6.365 1.00 24.62 81 LYS A N 1
ATOM 692 C CA . LYS A 1 81 ? -12.408 41.937 5.631 1.00 24.34 81 LYS A CA 1
ATOM 693 C C . LYS A 1 81 ? -12.359 43.345 6.231 1.00 23.04 81 LYS A C 1
ATOM 694 O O . LYS A 1 81 ? -12.100 44.317 5.517 1.00 21.35 81 LYS A O 1
ATOM 700 N N . THR A 1 82 ? -12.593 43.468 7.533 1.00 20.75 82 THR A N 1
ATOM 701 C CA . THR A 1 82 ? -12.581 44.792 8.139 1.00 19.92 82 THR A CA 1
ATOM 702 C C . THR A 1 82 ? -11.171 45.355 8.302 1.00 18.70 82 THR A C 1
ATOM 703 O O . THR A 1 82 ? -10.986 46.563 8.177 1.00 17.98 82 THR A O 1
ATOM 707 N N . LEU A 1 83 ? -10.183 44.508 8.585 1.00 17.73 83 LEU A N 1
ATOM 708 C CA . LEU A 1 83 ? -8.812 45.015 8.735 1.00 18.39 83 LEU A CA 1
ATOM 709 C C . LEU A 1 83 ? -8.254 45.434 7.377 1.00 18.35 83 LEU A C 1
ATOM 710 O O . LEU A 1 83 ? -7.528 46.428 7.275 1.00 17.41 83 LEU A O 1
ATOM 715 N N . THR A 1 84 ? -8.597 44.682 6.332 1.00 18.69 84 THR A N 1
ATOM 716 C CA . THR A 1 84 ? -8.116 45.048 5.016 1.00 18.99 84 THR A CA 1
ATOM 717 C C . THR A 1 84 ? -8.709 46.405 4.634 1.00 18.60 84 THR A C 1
ATOM 718 O O . THR A 1 84 ? -8.012 47.239 4.062 1.00 18.67 84 THR A O 1
ATOM 722 N N . LYS A 1 85 ? -9.986 46.639 4.955 1.00 18.91 85 LYS A N 1
ATOM 723 C CA . LYS A 1 85 ? -10.600 47.926 4.640 1.00 19.17 85 LYS A CA 1
ATOM 724 C C . LYS A 1 85 ? -9.950 49.040 5.471 1.00 17.28 85 LYS A C 1
ATOM 725 O O . LYS A 1 85 ? -9.767 50.147 4.972 1.00 15.94 85 LYS A O 1
ATOM 731 N N . MET A 1 86 ? -9.608 48.769 6.733 1.00 16.21 86 MET A N 1
ATOM 732 C CA . MET A 1 86 ? -8.944 49.814 7.525 1.00 16.11 86 MET A CA 1
ATOM 733 C C . MET A 1 86 ? -7.598 50.135 6.898 1.00 15.14 86 MET A C 1
ATOM 734 O O . MET A 1 86 ? -7.170 51.291 6.882 1.00 15.12 86 MET A O 1
ATOM 739 N N . GLY A 1 87 ? -6.931 49.119 6.362 1.00 15.02 87 GLY A N 1
ATOM 740 C CA . GLY A 1 87 ? -5.655 49.365 5.719 1.00 14.83 87 GLY A CA 1
ATOM 741 C C . GLY A 1 87 ? -5.869 50.281 4.527 1.00 15.40 87 GLY A C 1
ATOM 742 O O . GLY A 1 87 ? -5.109 51.216 4.278 1.00 13.73 87 GLY A O 1
ATOM 743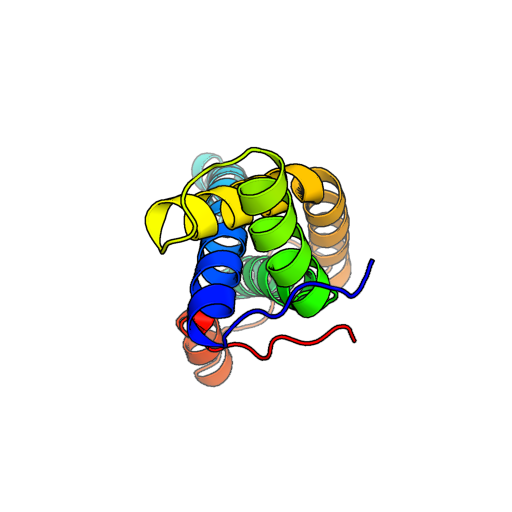 N N . ARG A 1 88 ? -6.917 50.006 3.762 1.00 15.51 88 ARG A N 1
ATOM 744 C CA . ARG A 1 88 ? -7.202 50.835 2.610 1.00 16.22 88 ARG A CA 1
ATOM 745 C C . ARG A 1 88 ? -7.510 52.263 3.055 1.00 15.13 88 ARG A C 1
ATOM 746 O O . ARG A 1 88 ? -7.162 53.228 2.366 1.00 14.48 88 ARG A O 1
ATOM 754 N N . PHE A 1 89 ? -8.174 52.390 4.203 1.00 15.61 89 PHE A N 1
ATOM 755 C CA . PHE A 1 89 ? -8.530 53.700 4.736 1.00 17.49 89 PHE A CA 1
ATOM 756 C C . PHE A 1 89 ? -7.265 54.458 5.134 1.00 16.98 89 PHE A C 1
ATOM 757 O O . PHE A 1 89 ? -7.167 55.667 4.920 1.00 16.20 89 PHE A O 1
ATOM 765 N N . VAL A 1 90 ? -6.313 53.744 5.721 1.00 15.56 90 VAL A N 1
ATOM 766 C CA . VAL A 1 90 ? -5.052 54.364 6.119 1.00 14.50 90 VAL A CA 1
ATOM 767 C C . VAL A 1 90 ? -4.338 54.811 4.842 1.00 13.70 90 VAL A C 1
ATOM 768 O O . VAL A 1 90 ? -3.738 55.898 4.788 1.00 13.71 90 VAL A O 1
ATOM 772 N N . GLY A 1 91 ? -4.384 53.967 3.811 1.00 13.04 91 GLY A N 1
ATOM 773 C CA . GLY A 1 91 ? -3.775 54.356 2.545 1.00 12.09 91 GLY A CA 1
ATOM 774 C C . GLY A 1 91 ? -4.401 55.647 2.038 1.00 14.28 91 GLY A C 1
ATOM 775 O O . GLY A 1 91 ? -3.715 56.549 1.546 1.00 13.99 91 GLY A O 1
ATOM 776 N N . TYR A 1 92 ? -5.721 55.743 2.150 1.00 14.67 92 TYR A N 1
ATOM 777 C CA . TYR A 1 92 ? -6.433 56.953 1.727 1.00 16.94 92 TYR A CA 1
ATOM 778 C C . TYR A 1 92 ? -5.956 58.178 2.527 1.00 17.01 92 TYR A C 1
ATOM 779 O O . TYR A 1 92 ? -5.656 59.225 1.956 1.00 16.69 92 TYR A O 1
ATOM 788 N N . ARG A 1 93 ? -5.891 58.035 3.842 1.00 17.28 93 ARG A N 1
ATOM 789 C CA . ARG A 1 93 ? -5.441 59.126 4.703 1.00 18.48 93 ARG A CA 1
ATOM 790 C C . ARG A 1 93 ? -4.037 59.584 4.335 1.00 18.75 93 ARG A C 1
ATOM 791 O O . ARG A 1 93 ? -3.696 60.762 4.471 1.00 17.97 93 ARG A O 1
ATOM 799 N N . ASN A 1 94 ? -3.224 58.647 3.868 1.00 18.31 94 ASN A N 1
ATOM 800 C CA . ASN A 1 94 ? -1.846 58.939 3.504 1.00 17.68 94 ASN A CA 1
ATOM 801 C C . ASN A 1 94 ? -1.579 59.293 2.058 1.00 17.72 94 ASN A C 1
ATOM 802 O O . ASN A 1 94 ? -0.413 59.461 1.660 1.00 18.77 94 ASN A O 1
ATOM 807 N N . TYR A 1 95 ? -2.634 59.439 1.267 1.00 16.39 95 TYR A N 1
ATOM 808 C CA . TYR A 1 95 ? -2.475 59.745 -0.142 1.00 17.97 95 TYR A CA 1
ATOM 809 C C . TYR A 1 95 ? -1.726 61.049 -0.370 1.00 17.13 95 TYR A C 1
ATOM 810 O O . TYR A 1 95 ? -0.915 61.135 -1.276 1.00 15.70 95 TYR A O 1
ATOM 819 N N . GLY A 1 96 ? -2.006 62.059 0.452 1.00 15.70 96 GLY A N 1
ATOM 820 C CA . GLY A 1 96 ? -1.322 63.334 0.292 1.00 16.48 96 GLY A CA 1
ATOM 821 C C . GLY A 1 96 ? 0.185 63.194 0.460 1.00 16.27 96 GLY A C 1
ATOM 822 O O . GLY A 1 96 ? 0.971 63.740 -0.322 1.00 17.10 96 GLY A O 1
ATOM 823 N N . VAL A 1 97 ? 0.581 62.477 1.503 1.00 16.00 97 VAL A N 1
ATOM 824 C CA . VAL A 1 97 ? 1.989 62.220 1.806 1.00 16.94 97 VAL A CA 1
ATOM 825 C C . VAL A 1 97 ? 2.626 61.458 0.652 1.00 16.12 97 VAL A C 1
ATOM 826 O O . VAL A 1 97 ? 3.712 61.782 0.170 1.00 14.39 97 VAL A O 1
ATOM 830 N N . ILE A 1 98 ? 1.924 60.436 0.209 1.00 14.60 98 ILE A N 1
ATOM 831 C CA . ILE A 1 98 ? 2.403 59.628 -0.884 1.00 15.27 98 ILE A CA 1
ATOM 832 C C . ILE A 1 98 ? 2.677 60.460 -2.147 1.00 16.14 98 ILE A C 1
ATOM 833 O O . ILE A 1 98 ? 3.745 60.343 -2.754 1.00 15.90 98 ILE A O 1
ATOM 838 N N . ARG A 1 99 ? 1.734 61.321 -2.518 1.00 17.37 99 ARG A N 1
ATOM 839 C CA . ARG A 1 99 ? 1.892 62.146 -3.705 1.00 18.36 99 ARG A CA 1
ATOM 840 C C . ARG A 1 99 ? 3.128 63.040 -3.587 1.00 17.98 99 ARG A C 1
ATOM 841 O O . ARG A 1 99 ? 3.818 63.266 -4.572 1.00 17.46 99 ARG A O 1
ATOM 849 N N . GLU A 1 100 ? 3.404 63.538 -2.390 1.00 16.96 100 GLU A N 1
ATOM 850 C CA . GLU A 1 100 ? 4.587 64.379 -2.197 1.00 19.46 100 GLU A CA 1
ATOM 851 C C . GLU A 1 100 ? 5.854 63.540 -2.367 1.00 19.15 100 GLU A C 1
ATOM 852 O O . GLU A 1 100 ? 6.866 64.020 -2.881 1.00 19.65 100 GLU A O 1
ATOM 858 N N . LEU A 1 101 ? 5.805 62.284 -1.942 1.00 18.68 101 LEU A N 1
ATOM 859 C CA . LEU A 1 101 ? 6.987 61.430 -2.100 1.00 18.99 101 LEU A CA 1
ATOM 860 C C . LEU A 1 101 ? 7.187 61.025 -3.555 1.00 18.21 101 LEU A C 1
ATOM 861 O O . LEU A 1 101 ? 8.328 60.800 -3.997 1.00 19.34 101 LEU A O 1
ATOM 866 N N . TYR A 1 102 ? 6.101 60.939 -4.317 1.00 16.80 102 TYR A N 1
ATOM 867 C CA . TYR A 1 102 ? 6.236 60.601 -5.725 1.00 17.52 102 TYR A CA 1
ATOM 868 C C . TYR A 1 102 ? 6.945 61.778 -6.388 1.00 18.69 102 TYR A C 1
ATOM 869 O O . TYR A 1 102 ? 7.701 61.589 -7.332 1.00 17.24 102 TYR A O 1
ATOM 878 N N . ALA A 1 103 ? 6.696 62.986 -5.881 1.00 20.44 103 ALA A N 1
ATOM 879 C CA . ALA A 1 103 ? 7.326 64.189 -6.427 1.00 21.84 103 ALA A CA 1
ATOM 880 C C . ALA A 1 103 ? 8.828 64.049 -6.320 1.00 21.83 103 ALA A C 1
ATOM 881 O O . ALA A 1 103 ? 9.563 64.406 -7.240 1.00 24.67 103 ALA A O 1
ATOM 883 N N . ASP A 1 104 ? 9.285 63.527 -5.191 1.00 21.75 104 ASP A N 1
ATOM 884 C CA . ASP A 1 104 ? 10.705 63.352 -4.986 1.00 21.85 104 ASP A CA 1
ATOM 885 C C . ASP A 1 104 ? 11.267 62.302 -5.940 1.00 22.73 104 ASP A C 1
ATOM 886 O O . ASP A 1 104 ? 12.425 62.405 -6.338 1.00 21.21 104 ASP A O 1
ATOM 891 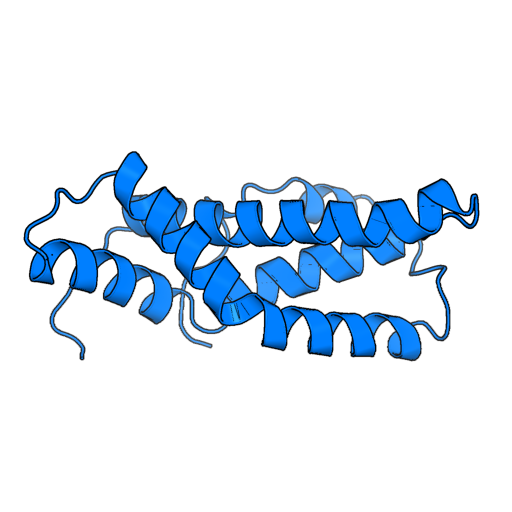N N . VAL A 1 105 ? 10.454 61.308 -6.319 1.00 22.85 105 VAL A N 1
ATOM 892 C CA . VAL A 1 105 ? 10.926 60.277 -7.247 1.00 22.84 105 VAL A CA 1
ATOM 893 C C . VAL A 1 105 ? 11.321 60.936 -8.564 1.00 25.06 105 VAL A C 1
ATOM 894 O O . VAL A 1 105 ? 12.423 60.710 -9.077 1.00 23.25 105 VAL A O 1
ATOM 898 N N . PHE A 1 106 ? 10.436 61.772 -9.098 1.00 27.26 106 PHE A N 1
ATOM 899 C CA . PHE A 1 106 ? 10.708 62.511 -10.337 1.00 30.41 106 PHE A CA 1
ATOM 900 C C . PHE A 1 106 ? 12.051 63.244 -10.399 1.00 33.90 106 PHE A C 1
ATOM 901 O O . PHE A 1 106 ? 12.832 63.039 -11.327 1.00 34.67 106 PHE A O 1
ATOM 909 N N . ARG A 1 107 ? 12.312 64.116 -9.429 1.00 37.28 107 ARG A N 1
ATOM 910 C CA . ARG A 1 107 ? 13.560 64.869 -9.432 1.00 40.93 107 ARG A CA 1
ATOM 911 C C . ARG A 1 107 ? 14.750 63.994 -9.067 1.00 41.69 107 ARG A C 1
ATOM 912 O O . ARG A 1 107 ? 15.876 64.248 -9.502 1.00 41.75 107 ARG A O 1
ATOM 920 N N . ASP A 1 108 ? 14.507 62.969 -8.256 1.00 41.94 108 ASP A N 1
ATOM 921 C CA . ASP A 1 108 ? 15.584 62.074 -7.862 1.00 42.24 108 ASP A CA 1
ATOM 922 C C . ASP A 1 108 ? 16.183 61.358 -9.068 1.00 41.86 108 ASP A C 1
ATOM 923 O O . ASP A 1 108 ? 17.389 61.104 -9.108 1.00 41.75 108 ASP A O 1
ATOM 928 N N . VAL A 1 109 ? 15.352 61.036 -10.052 1.00 41.02 109 VAL A N 1
ATOM 929 C CA . VAL A 1 109 ? 15.856 60.345 -11.228 1.00 41.14 109 VAL A CA 1
ATOM 930 C C . VAL A 1 109 ? 16.100 61.311 -12.372 1.00 41.08 109 VAL A C 1
ATOM 931 O O . VAL A 1 109 ? 16.525 60.903 -13.452 1.00 41.15 109 VAL A O 1
ATOM 935 N N . GLN A 1 110 ? 15.844 62.593 -12.122 1.00 41.32 110 GLN A N 1
ATOM 936 C CA . GLN A 1 110 ? 16.033 63.644 -13.127 1.00 41.62 110 GLN A CA 1
ATOM 937 C C . GLN A 1 110 ? 15.245 63.336 -14.394 1.00 40.58 110 GLN A C 1
ATOM 938 O O . GLN A 1 110 ? 15.699 63.650 -15.491 1.00 39.59 110 GLN A O 1
ATOM 944 N N . GLY A 1 111 ? 14.077 62.716 -14.250 1.00 39.70 111 GLY A N 1
ATOM 945 C CA . GLY A 1 111 ? 13.281 62.394 -15.426 1.00 39.09 111 GLY A CA 1
ATOM 946 C C . GLY A 1 111 ? 12.179 61.369 -15.195 1.00 38.50 111 GLY A C 1
ATOM 947 O O . GLY A 1 111 ? 11.803 61.100 -14.055 1.00 38.33 111 GLY A O 1
ATOM 948 N N . PHE A 1 112 ? 11.668 60.794 -16.282 1.00 37.85 112 PHE A N 1
ATOM 949 C CA . PHE A 1 112 ? 10.587 59.806 -16.219 1.00 36.85 112 PHE A CA 1
ATOM 950 C C . PHE A 1 112 ? 11.077 58.393 -16.528 1.00 37.02 112 PHE A C 1
ATOM 951 O O . PHE A 1 112 ? 10.286 57.449 -16.656 1.00 35.57 112 PHE A O 1
ATOM 959 N N . ARG A 1 113 ? 12.391 58.271 -16.660 1.00 36.29 113 ARG A N 1
ATOM 960 C CA . ARG A 1 113 ? 13.040 57.009 -16.956 1.00 37.34 113 ARG A CA 1
ATOM 961 C C . ARG A 1 113 ? 13.035 56.038 -15.778 1.00 35.72 113 ARG A C 1
ATOM 962 O O . ARG A 1 113 ? 12.369 55.001 -15.805 1.00 35.33 113 ARG A O 1
ATOM 970 N N . GLY A 1 114 ? 13.779 56.386 -14.740 1.00 35.01 114 GLY A N 1
ATOM 971 C CA . GLY A 1 114 ? 13.864 55.509 -13.591 1.00 34.34 114 GLY A CA 1
ATOM 972 C C . GLY A 1 114 ? 15.001 54.538 -13.842 1.00 33.40 114 GLY A C 1
ATOM 973 O O . GLY A 1 114 ? 15.446 54.370 -14.984 1.00 32.90 114 GLY A O 1
ATOM 974 N N . PRO A 1 115 ? 15.497 53.883 -12.795 1.00 32.50 115 PRO A N 1
ATOM 975 C CA . PRO A 1 115 ? 16.598 52.940 -12.980 1.00 32.04 115 PRO A CA 1
ATOM 976 C C . PRO A 1 115 ? 16.215 51.700 -13.798 1.00 31.52 115 PRO A C 1
ATOM 977 O O . PRO A 1 115 ? 15.036 51.427 -14.032 1.00 29.79 115 PRO A O 1
ATOM 981 N N . LYS A 1 116 ? 17.216 50.957 -14.258 1.00 31.15 116 LYS A N 1
ATOM 982 C CA . LYS A 1 116 ? 16.940 49.737 -15.012 1.00 30.85 116 LYS A CA 1
ATOM 983 C C . LYS A 1 116 ? 16.420 48.730 -13.998 1.00 28.87 116 LYS A C 1
ATOM 984 O O . LYS A 1 116 ? 16.878 48.726 -12.862 1.00 28.79 116 LYS A O 1
ATOM 990 N N . MET A 1 117 ? 15.472 47.890 -14.406 1.00 28.08 117 MET A N 1
ATOM 991 C CA . MET A 1 117 ? 14.885 46.881 -13.508 1.00 28.00 117 MET A CA 1
ATOM 992 C C . MET A 1 117 ? 15.769 45.650 -13.358 1.00 27.31 117 MET A C 1
ATOM 993 O O . MET A 1 117 ? 16.176 45.060 -14.349 1.00 28.64 117 MET A O 1
ATOM 998 N N . THR A 1 118 ? 16.048 45.262 -12.120 1.00 25.73 118 THR A N 1
ATOM 999 C CA . THR A 1 118 ? 16.868 44.091 -11.856 1.00 24.42 118 THR A CA 1
ATOM 1000 C C . THR A 1 118 ? 15.990 42.997 -11.265 1.00 23.07 118 THR A C 1
ATOM 1001 O O . THR A 1 118 ? 14.849 43.253 -10.863 1.00 21.05 118 THR A O 1
ATOM 1005 N N . ALA A 1 119 ? 16.511 41.774 -11.220 1.00 21.94 119 ALA A N 1
ATOM 1006 C CA . ALA A 1 119 ? 15.747 40.672 -10.649 1.00 21.66 119 ALA A CA 1
ATOM 1007 C C . ALA A 1 119 ? 15.349 41.014 -9.216 1.00 22.10 119 ALA A C 1
ATOM 1008 O O . ALA A 1 119 ? 14.211 40.775 -8.810 1.00 22.52 119 ALA A O 1
ATOM 1010 N N . ALA A 1 120 ? 16.284 41.572 -8.450 1.00 20.16 120 ALA A N 1
ATOM 1011 C CA . ALA A 1 120 ? 15.992 41.926 -7.067 1.00 20.76 120 ALA A CA 1
ATOM 1012 C C . ALA A 1 120 ? 14.812 42.896 -6.989 1.00 20.66 120 ALA A C 1
ATOM 1013 O O . ALA A 1 120 ? 13.930 42.751 -6.144 1.00 20.13 120 ALA A O 1
ATOM 1015 N N . MET A 1 121 ? 14.795 43.880 -7.876 1.00 20.00 121 MET A N 1
ATOM 1016 C CA . MET A 1 121 ? 13.695 44.845 -7.879 1.00 20.57 121 MET A CA 1
ATOM 1017 C C . MET A 1 121 ? 12.363 44.199 -8.257 1.00 19.44 121 MET A C 1
ATOM 1018 O O . MET A 1 121 ? 11.324 44.534 -7.696 1.00 19.89 121 MET A O 1
ATOM 1023 N N . ARG A 1 122 ? 12.385 43.268 -9.202 1.00 18.09 122 ARG A N 1
ATOM 1024 C CA . ARG A 1 122 ? 11.148 42.623 -9.607 1.00 17.67 122 ARG A CA 1
ATOM 1025 C C . ARG A 1 122 ? 10.594 41.745 -8.484 1.00 18.56 122 ARG A C 1
ATOM 1026 O O . ARG A 1 122 ? 9.369 41.663 -8.274 1.00 18.32 122 ARG A O 1
ATOM 1034 N N . LYS A 1 123 ? 11.501 41.108 -7.751 1.00 17.80 123 LYS A N 1
ATOM 1035 C CA . LYS A 1 123 ? 11.128 40.255 -6.625 1.00 19.04 123 LYS A CA 1
ATOM 1036 C C . LYS A 1 123 ? 10.462 41.117 -5.557 1.00 19.34 123 LYS A C 1
ATOM 1037 O O . LYS A 1 123 ? 9.389 40.790 -5.044 1.00 19.01 123 LYS A O 1
ATOM 1043 N N . TYR A 1 124 ? 11.102 42.233 -5.239 1.00 18.56 124 TYR A N 1
ATOM 1044 C CA . TYR A 1 124 ? 10.562 43.153 -4.242 1.00 19.87 124 TYR A CA 1
ATOM 1045 C C . TYR A 1 124 ? 9.186 43.642 -4.683 1.00 20.01 124 TYR A C 1
ATOM 1046 O O . TYR A 1 124 ? 8.241 43.706 -3.886 1.00 19.49 124 TYR A O 1
ATOM 1055 N N . SER A 1 125 ? 9.084 43.987 -5.960 1.00 19.61 125 SER A N 1
ATOM 1056 C CA . SER A 1 125 ? 7.843 44.483 -6.515 1.00 20.57 125 SER A CA 1
ATOM 1057 C C . SER A 1 125 ? 6.696 43.483 -6.430 1.00 19.89 125 SER A C 1
ATOM 1058 O O . SER A 1 125 ? 5.544 43.880 -6.262 1.00 18.90 125 SER A O 1
ATOM 1061 N N . SER A 1 126 ? 7.005 42.190 -6.510 1.00 20.19 126 SER A N 1
ATOM 1062 C CA . SER A 1 126 ? 5.981 41.140 -6.456 1.00 20.53 126 SER A CA 1
ATOM 1063 C C . SER A 1 126 ? 5.762 40.554 -5.074 1.00 19.74 126 SER A C 1
ATOM 1064 O O . SER A 1 126 ? 4.835 39.779 -4.882 1.00 19.83 126 SER A O 1
ATOM 1067 N N . LYS A 1 127 ? 6.620 40.904 -4.125 1.00 19.38 127 LYS A N 1
ATOM 1068 C CA . LYS A 1 127 ? 6.521 40.377 -2.759 1.00 20.19 127 LYS A CA 1
ATOM 1069 C C . LYS A 1 127 ? 5.184 40.737 -2.094 1.00 19.17 127 LYS A C 1
ATOM 1070 O O . LYS A 1 127 ? 4.681 41.831 -2.260 1.00 17.44 127 LYS A O 1
ATOM 1076 N N . ASP A 1 128 ? 4.599 39.797 -1.355 1.00 18.43 128 ASP A N 1
ATOM 1077 C CA . ASP A 1 128 ? 3.338 40.060 -0.672 1.00 18.50 128 ASP A CA 1
ATOM 1078 C C . ASP A 1 128 ? 3.541 41.202 0.343 1.00 17.20 128 ASP A C 1
ATOM 1079 O O . ASP A 1 128 ? 4.379 41.116 1.234 1.00 16.61 128 ASP A O 1
ATOM 1084 N N . PRO A 1 129 ? 2.782 42.298 0.196 1.00 17.04 129 PRO A N 1
ATOM 1085 C CA . PRO A 1 129 ? 2.929 43.427 1.124 1.00 16.87 129 PRO A CA 1
ATOM 1086 C C . PRO A 1 129 ? 2.744 42.975 2.562 1.00 17.31 129 PRO A C 1
ATOM 1087 O O . PRO A 1 129 ? 3.323 43.549 3.491 1.00 16.66 129 PRO A O 1
ATOM 1091 N N . GLY A 1 130 ? 1.919 41.946 2.726 1.00 17.33 130 GLY A N 1
ATOM 1092 C CA . GLY A 1 130 ? 1.649 41.399 4.045 1.00 18.63 130 GLY A CA 1
ATOM 1093 C C . GLY A 1 130 ? 2.844 40.684 4.631 1.00 20.37 130 GLY A C 1
ATOM 1094 O O . GLY A 1 130 ? 2.786 40.204 5.759 1.00 21.57 130 GLY A O 1
ATOM 1095 N N . THR A 1 131 ? 3.934 40.588 3.877 1.00 20.21 131 THR A N 1
ATOM 1096 C CA . THR A 1 131 ? 5.115 39.926 4.427 1.00 21.27 131 THR A CA 1
ATOM 1097 C C . THR A 1 131 ? 6.238 40.904 4.730 1.00 22.08 131 THR A C 1
ATOM 1098 O O . THR A 1 131 ? 7.328 40.501 5.143 1.00 23.52 131 THR A O 1
ATOM 1102 N N . PHE A 1 132 ? 5.979 42.198 4.532 1.00 21.53 132 PHE A N 1
ATOM 1103 C CA . PHE A 1 132 ? 6.991 43.195 4.843 1.00 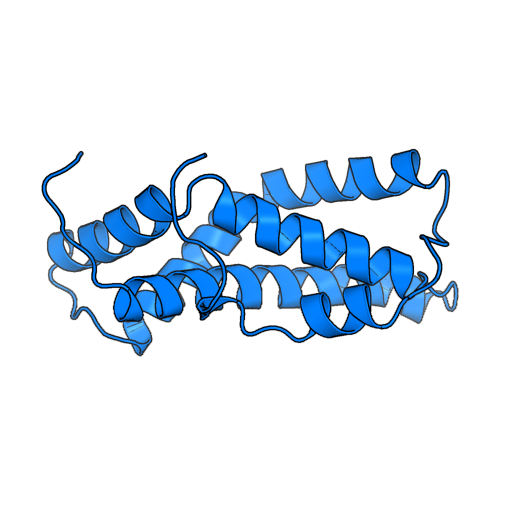22.75 132 PHE A CA 1
ATOM 1104 C C . PHE A 1 132 ? 7.053 43.374 6.345 1.00 23.11 132 PHE A C 1
ATOM 1105 O O . PHE A 1 132 ? 6.098 43.073 7.052 1.00 22.45 132 PHE A O 1
ATOM 1113 N N . PRO A 1 133 ? 8.191 43.859 6.855 1.00 24.14 133 PRO A N 1
ATOM 1114 C CA . PRO A 1 133 ? 8.306 44.059 8.299 1.00 25.06 133 PRO A CA 1
ATOM 1115 C C . PRO A 1 133 ? 7.253 45.037 8.759 1.00 25.53 133 PRO A C 1
ATOM 1116 O O . PRO A 1 133 ? 6.883 45.972 8.029 1.00 25.62 133 PRO A O 1
ATOM 1120 N N . CYS A 1 134 ? 6.762 44.827 9.968 1.00 25.65 134 CYS A N 1
ATOM 1121 C CA . CYS A 1 134 ? 5.753 45.714 10.488 1.00 27.01 134 CYS A CA 1
ATOM 1122 C C . CYS A 1 134 ? 6.177 46.278 11.836 1.00 28.65 134 CYS A C 1
ATOM 1123 O O . CYS A 1 134 ? 5.909 45.688 12.863 1.00 29.19 134 CYS A O 1
ATOM 1126 N N . LYS A 1 135 ? 6.854 47.418 11.816 1.00 31.55 135 LYS A N 1
ATOM 1127 C CA . LYS A 1 135 ? 7.305 48.055 13.051 1.00 34.27 135 LYS A CA 1
ATOM 1128 C C . LYS A 1 135 ? 7.567 49.542 12.833 1.00 35.68 135 LYS A C 1
ATOM 1129 O O . LYS A 1 135 ? 8.006 49.957 11.755 1.00 35.61 135 LYS A O 1
ATOM 1135 N N . ASN A 1 136 ? 7.285 50.350 13.851 1.00 36.30 136 ASN A N 1
ATOM 1136 C CA . ASN A 1 136 ? 7.493 51.787 13.748 1.00 37.88 136 ASN A CA 1
ATOM 1137 C C . ASN A 1 136 ? 8.985 52.117 13.718 1.00 38.72 136 ASN A C 1
ATOM 1138 O O . ASN A 1 136 ? 9.680 52.006 14.724 1.00 39.17 136 ASN A O 1
ATOM 1143 N N . GLU A 1 137 ? 9.465 52.534 12.554 1.00 39.84 137 GLU A N 1
ATOM 1144 C CA . GLU A 1 137 ? 10.875 52.856 12.371 1.00 40.98 137 GLU A CA 1
ATOM 1145 C C . GLU A 1 137 ? 11.312 54.140 13.069 1.00 41.19 137 GLU A C 1
ATOM 1146 O O . GLU A 1 137 ? 12.493 54.210 13.483 1.00 42.14 137 GLU A O 1
#

Sequence (137 aa):
FDDVVVSRQEQSYVQRGMVNFLDEEMHKLVKRFRDMRWNLGPGFVFLLKKVNRERMMRYCMDYARYSKKILQLKHLPVNKKTLTKMGRFVGYRNYGVIRELYADVFRDVQGFRGPKMTAAMRKYSSKDPGTFPCKNE

Solvent-accessible surface area: 8229 Å² total; per-residue (Å²): 194,113,110,10,123,16,54,104,111,33,13,8,31,2,1,71,0,0,0,61,29,1,19,78,34,0,91,127,27,11,107,145,28,124,86,105,192,146,116,18,13,91,0,0,28,11,34,5,34,76,20,0,6,86,34,2,19,115,80,2,42,47,27,0,39,78,2,29,42,59,8,81,102,130,170,89,87,46,59,130,134,20,0,32,123,32,0,79,100,16,0,132,165,13,59,48,59,1,88,123,66,9,38,59,10,68,145,107,21,152,23,66,166,15,43,154,50,64,70,75,28,124,160,47,18,98,81,50,20,2,73,9,62,17,125,74,150

Radius of gyration: 15.92 Å; Cα contacts (8 Å, |Δi|>4): 174; chains: 1; bounding box: 35×27×50 Å

Organism: Haliotis fulgens (NCBI:txid6456)

CATH classification: 1.20.150.10